Protein AF-A0A0F9HHJ1-F1 (afdb_monomer_lite)

Radius of gyration: 22.71 Å; chains: 1; bounding box: 60×45×50 Å

Secondary structure (DSSP, 8-state):
--------PPPEEE-TTT--EEETTS-GGGTS-HHHHHHHHHHHHHHHHHHHHHHHHHHHHHHTTSS-TTT----TTT--EEETTS-HHHHHHT-SSHHHHHHHHHHTTTTTEEE-

Sequence (116 aa):
MNIVRGVRKSRKRNCAQCNKQFRYGIEHKKYCSDDCYKIAHRVIVTRCMIDRRNKLRGEIIDRLGGGCCKCGVTDFRVLQIDHINGNGNIHRRKFNSSEKYYQSIINNDCLGFQLL

Foldseek 3Di:
DDDPPDDDPFDWDAQPQPRFIDGPPDDPVVTDPPVSNVVSVCVVVVVVVVVLLVVLLVVLCVLQPQAAPPPGDNPSVPKDKAFQVRCVVVLVVVDPDSNVSSVVCVVVSVPRIHID

pLDDT: mean 87.48, std 12.79, range [39.75, 98.19]

Organism: NCBI:txid412755

Structure (mmCIF, N/CA/C/O backbone):
data_AF-A0A0F9HHJ1-F1
#
_entry.id   AF-A0A0F9HHJ1-F1
#
loop_
_atom_site.group_PDB
_atom_site.id
_atom_site.type_symbol
_atom_site.label_atom_id
_atom_site.label_alt_id
_atom_site.label_comp_id
_atom_site.label_asym_id
_atom_site.label_entity_id
_atom_site.label_seq_id
_atom_site.pdbx_PDB_ins_code
_atom_site.Cartn_x
_atom_site.Cartn_y
_atom_site.Cartn_z
_atom_site.occupancy
_atom_site.B_iso_or_equiv
_atom_site.auth_seq_id
_atom_site.auth_comp_id
_atom_site.auth_asym_id
_atom_site.auth_atom_id
_atom_site.pdbx_PDB_model_num
ATOM 1 N N . MET A 1 1 ? 44.692 -30.227 -23.100 1.00 41.00 1 MET A N 1
ATOM 2 C CA . MET A 1 1 ? 43.374 -30.157 -23.770 1.00 41.00 1 MET A CA 1
ATOM 3 C C . MET A 1 1 ? 42.743 -28.810 -23.439 1.00 41.00 1 MET A C 1
ATOM 5 O O . MET A 1 1 ? 42.421 -28.576 -22.283 1.00 41.00 1 MET A O 1
ATOM 9 N N . ASN A 1 2 ? 42.655 -27.891 -24.406 1.00 39.75 2 ASN A N 1
ATOM 10 C CA . ASN A 1 2 ? 42.079 -26.558 -24.189 1.00 39.75 2 ASN A CA 1
ATOM 11 C C . ASN A 1 2 ? 40.548 -26.650 -24.154 1.00 39.75 2 ASN A C 1
ATOM 13 O O . ASN A 1 2 ? 39.917 -26.934 -25.169 1.00 39.75 2 ASN A O 1
ATOM 17 N N . ILE A 1 3 ? 39.948 -26.406 -22.986 1.00 47.69 3 ILE A N 1
ATOM 18 C CA . ILE A 1 3 ? 38.495 -26.285 -22.841 1.00 47.69 3 ILE A CA 1
ATOM 19 C C . ILE A 1 3 ? 38.092 -24.910 -23.379 1.00 47.69 3 ILE A C 1
ATOM 21 O O . ILE A 1 3 ? 38.223 -23.894 -22.696 1.00 47.69 3 ILE A O 1
ATOM 25 N N . VAL A 1 4 ? 37.600 -24.869 -24.616 1.00 52.28 4 VAL A N 1
ATOM 26 C CA . VAL A 1 4 ? 36.986 -23.667 -25.188 1.00 52.28 4 VAL A CA 1
ATOM 27 C C . VAL A 1 4 ? 35.678 -23.414 -24.430 1.00 52.28 4 VAL A C 1
ATOM 29 O O . VAL A 1 4 ? 34.686 -24.120 -24.612 1.00 52.28 4 VAL A O 1
ATOM 32 N N . ARG A 1 5 ? 35.672 -22.437 -23.516 1.00 50.75 5 ARG A N 1
ATOM 33 C CA . ARG A 1 5 ? 34.455 -22.015 -22.806 1.00 50.75 5 ARG A CA 1
ATOM 34 C C . ARG A 1 5 ? 33.491 -21.397 -23.822 1.00 50.75 5 ARG A C 1
ATOM 36 O O . ARG A 1 5 ? 33.701 -20.278 -24.280 1.00 50.75 5 ARG A O 1
ATOM 43 N N . GLY A 1 6 ? 32.440 -22.132 -24.183 1.00 52.25 6 GLY A N 1
ATOM 44 C CA . GLY A 1 6 ? 31.397 -21.658 -25.089 1.00 52.25 6 GLY A CA 1
ATOM 45 C C . GLY A 1 6 ? 30.737 -20.379 -24.568 1.00 52.25 6 GLY A C 1
ATOM 46 O O . GLY A 1 6 ? 30.202 -20.346 -23.457 1.00 52.25 6 GLY A O 1
ATOM 47 N N . VAL A 1 7 ? 30.763 -19.318 -25.375 1.00 57.62 7 VAL A N 1
ATOM 48 C CA . VAL A 1 7 ? 30.076 -18.055 -25.084 1.00 57.62 7 VAL A CA 1
ATOM 49 C C . VAL A 1 7 ? 28.573 -18.340 -25.016 1.00 57.62 7 VAL A C 1
ATOM 51 O O . VAL A 1 7 ? 27.947 -18.676 -26.022 1.00 57.62 7 VAL A O 1
ATOM 54 N N . ARG A 1 8 ? 27.973 -18.241 -23.823 1.00 58.28 8 ARG A N 1
ATOM 55 C CA . ARG A 1 8 ? 26.521 -18.401 -23.646 1.00 58.28 8 ARG A CA 1
ATOM 56 C C . ARG A 1 8 ? 25.810 -17.358 -24.517 1.00 58.28 8 ARG A C 1
ATOM 58 O O . ARG A 1 8 ? 25.921 -16.161 -24.258 1.00 58.28 8 ARG A O 1
ATOM 65 N N . LYS A 1 9 ? 25.084 -17.797 -25.554 1.00 59.78 9 LYS A N 1
ATOM 66 C CA . LYS A 1 9 ? 24.286 -16.906 -26.413 1.00 59.78 9 LYS A CA 1
ATOM 67 C C . LYS A 1 9 ? 23.314 -16.110 -25.534 1.00 59.78 9 LYS A C 1
ATOM 69 O O . LYS A 1 9 ? 22.552 -16.694 -24.764 1.00 59.78 9 LYS A O 1
ATOM 74 N N . SER A 1 10 ? 23.338 -14.780 -25.635 1.00 66.31 10 SER A N 1
ATOM 75 C CA . SER A 1 10 ? 22.427 -13.913 -24.879 1.00 66.31 10 SER A CA 1
ATOM 76 C C . SER A 1 10 ? 20.975 -14.258 -25.219 1.00 66.31 10 SER A C 1
ATOM 78 O O . SER A 1 10 ? 20.608 -14.238 -26.399 1.00 66.31 10 SER A O 1
ATOM 80 N N . ARG A 1 11 ? 20.141 -14.540 -24.210 1.00 78.62 11 ARG A N 1
ATOM 81 C CA . ARG A 1 11 ? 18.702 -14.773 -24.409 1.00 78.62 11 ARG A CA 1
ATOM 82 C C . ARG A 1 11 ? 18.077 -13.551 -25.095 1.00 78.62 11 ARG A C 1
ATOM 84 O O . ARG A 1 11 ? 18.384 -12.416 -24.731 1.00 78.62 11 ARG A O 1
ATOM 91 N N . LYS A 1 12 ? 17.229 -13.769 -26.100 1.00 81.62 12 LYS A N 1
ATOM 92 C CA . LYS A 1 12 ? 16.443 -12.702 -26.736 1.00 81.62 12 LYS A CA 1
ATOM 93 C C . LYS A 1 12 ? 15.092 -12.581 -26.023 1.00 81.62 12 LYS A C 1
ATOM 95 O O . LYS A 1 12 ? 14.553 -13.589 -25.581 1.00 81.62 12 LYS A O 1
ATOM 100 N N . ARG A 1 13 ? 14.560 -11.365 -25.908 1.00 81.94 13 ARG A N 1
ATOM 101 C CA . ARG A 1 13 ? 13.214 -11.074 -25.388 1.00 81.94 13 ARG A CA 1
ATOM 102 C C . ARG A 1 13 ? 12.496 -10.094 -26.308 1.00 81.94 13 ARG A C 1
ATOM 104 O O . ARG A 1 13 ? 13.158 -9.343 -27.021 1.00 81.94 13 ARG A O 1
ATOM 111 N N . ASN A 1 14 ? 11.171 -10.087 -26.266 1.00 85.31 14 ASN A N 1
ATOM 112 C CA . ASN A 1 14 ? 10.358 -9.146 -27.029 1.00 85.31 14 ASN A CA 1
ATOM 113 C C . ASN A 1 14 ? 9.818 -8.049 -26.114 1.00 85.31 14 ASN A C 1
ATOM 115 O O . ASN A 1 14 ? 9.592 -8.265 -24.922 1.00 85.31 14 ASN A O 1
ATOM 119 N N . CYS A 1 15 ? 9.635 -6.852 -26.661 1.00 83.06 15 CYS A N 1
ATOM 120 C CA . CYS A 1 15 ? 8.994 -5.765 -25.940 1.00 83.06 15 CYS A CA 1
ATOM 121 C C . CYS A 1 15 ? 7.501 -6.067 -25.776 1.00 83.06 15 CYS A C 1
ATOM 123 O O . CYS A 1 15 ? 6.821 -6.316 -26.763 1.00 83.06 15 CYS A O 1
ATOM 125 N N . ALA A 1 16 ? 6.970 -5.975 -24.556 1.00 80.06 16 ALA A N 1
ATOM 126 C CA . ALA A 1 16 ? 5.549 -6.220 -24.298 1.00 80.06 16 ALA A CA 1
ATOM 127 C C . ALA A 1 16 ? 4.605 -5.200 -24.969 1.00 80.06 16 ALA A C 1
ATOM 129 O O . ALA A 1 16 ? 3.416 -5.463 -25.077 1.00 80.06 16 ALA A O 1
ATOM 130 N N . GLN A 1 17 ? 5.121 -4.043 -25.398 1.00 84.94 17 GLN A N 1
ATOM 131 C CA . GLN A 1 17 ? 4.323 -2.969 -26.000 1.00 84.94 17 GLN A CA 1
ATOM 132 C C . GLN A 1 17 ? 4.369 -2.973 -27.532 1.00 84.94 17 GLN A C 1
ATOM 134 O O . GLN A 1 17 ? 3.349 -2.768 -28.173 1.00 84.94 17 GLN A O 1
ATOM 139 N N . CYS A 1 18 ? 5.539 -3.208 -28.136 1.00 86.69 18 CYS A N 1
ATOM 140 C CA . CYS A 1 18 ? 5.706 -3.144 -29.597 1.00 86.69 18 CYS A CA 1
ATOM 141 C C . CYS A 1 18 ? 6.247 -4.436 -30.229 1.00 86.69 18 CYS A C 1
ATOM 143 O O . CYS A 1 18 ? 6.579 -4.451 -31.410 1.00 86.69 18 CYS A O 1
ATOM 145 N N . ASN A 1 19 ? 6.404 -5.503 -29.440 1.00 84.44 19 ASN A N 1
ATOM 146 C CA . ASN A 1 19 ? 6.906 -6.821 -29.842 1.00 84.44 19 ASN A CA 1
ATOM 147 C C . ASN A 1 19 ? 8.300 -6.845 -30.509 1.00 84.44 19 ASN A C 1
ATOM 149 O O . ASN A 1 19 ? 8.758 -7.897 -30.952 1.00 84.44 19 ASN A O 1
ATOM 153 N N . LYS A 1 20 ? 9.029 -5.719 -30.538 1.00 86.31 20 LYS A N 1
ATOM 154 C CA . LYS A 1 20 ? 10.405 -5.663 -31.052 1.00 86.31 20 LYS A CA 1
ATOM 155 C C . LYS A 1 20 ? 11.322 -6.571 -30.236 1.00 86.31 20 LYS A C 1
ATOM 157 O O . LYS A 1 20 ? 11.294 -6.544 -29.004 1.00 86.31 20 LYS A O 1
ATOM 162 N N . GLN A 1 21 ? 12.144 -7.358 -30.926 1.00 86.38 21 GLN A N 1
ATOM 163 C CA . GLN A 1 21 ? 13.073 -8.305 -30.316 1.00 86.38 21 GLN A CA 1
ATOM 164 C C . GLN A 1 21 ? 14.387 -7.617 -29.919 1.00 86.38 21 GLN A C 1
ATOM 166 O O . GLN A 1 21 ? 14.983 -6.889 -30.709 1.00 86.38 21 GLN A O 1
ATOM 171 N N . PHE A 1 22 ? 14.877 -7.885 -28.710 1.00 83.88 22 PHE A N 1
ATOM 172 C CA . PHE A 1 22 ? 16.125 -7.328 -28.191 1.00 83.88 22 PHE A CA 1
ATOM 173 C C . PHE A 1 22 ? 16.878 -8.320 -27.297 1.00 83.88 22 PHE A C 1
ATOM 175 O O . PHE A 1 22 ? 16.315 -9.292 -26.787 1.00 83.88 22 PHE A O 1
ATOM 182 N N . ARG A 1 23 ? 18.189 -8.111 -27.131 1.00 81.38 23 ARG A N 1
ATOM 183 C CA . ARG A 1 23 ? 19.032 -8.983 -26.294 1.00 81.38 23 ARG A CA 1
ATOM 184 C C . ARG A 1 23 ? 18.819 -8.667 -24.808 1.00 81.38 23 ARG A C 1
ATOM 186 O O . ARG A 1 23 ? 18.681 -7.506 -24.421 1.00 81.38 23 ARG A O 1
ATOM 193 N N . TYR A 1 24 ? 18.795 -9.705 -23.974 1.00 67.62 24 TYR A N 1
ATOM 194 C CA . TYR A 1 24 ? 18.736 -9.582 -22.517 1.00 67.62 24 TYR A CA 1
ATOM 195 C C . TYR A 1 24 ? 19.919 -8.755 -21.987 1.00 67.62 24 TYR A C 1
ATOM 197 O O . TYR A 1 24 ? 21.034 -8.891 -22.483 1.00 67.62 24 TYR A O 1
ATOM 205 N N . GLY A 1 25 ? 19.670 -7.896 -20.994 1.00 70.12 25 GLY A N 1
ATOM 206 C CA . GLY A 1 25 ? 20.676 -6.993 -20.420 1.00 70.12 25 GLY A CA 1
ATOM 207 C C . GLY A 1 25 ? 20.891 -5.683 -21.184 1.00 70.12 25 GLY A C 1
ATOM 208 O O . GLY A 1 25 ? 21.525 -4.784 -20.647 1.00 70.12 25 GLY A O 1
ATOM 209 N N . ILE A 1 26 ? 20.332 -5.527 -22.392 1.00 73.50 26 ILE A N 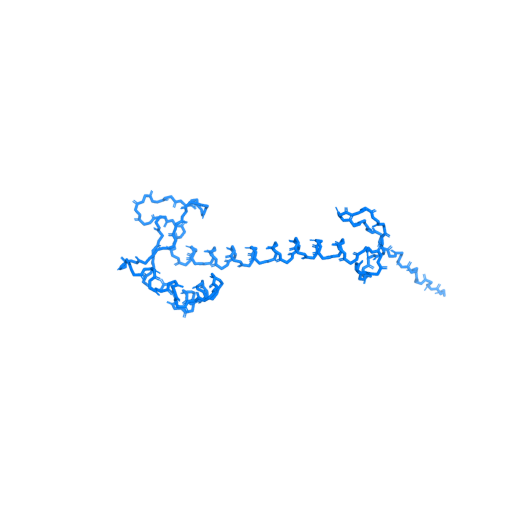1
ATOM 210 C CA . ILE A 1 26 ? 20.371 -4.238 -23.091 1.00 73.50 26 ILE A CA 1
ATOM 211 C C . ILE A 1 26 ? 19.160 -3.381 -22.703 1.00 73.50 26 ILE A C 1
ATOM 213 O O . ILE A 1 26 ? 18.032 -3.877 -22.573 1.00 73.50 26 ILE A O 1
ATOM 217 N N . GLU A 1 27 ? 19.419 -2.086 -22.511 1.00 75.56 27 GLU A N 1
ATOM 218 C CA . GLU A 1 27 ? 18.424 -1.067 -22.194 1.00 75.56 27 GLU A CA 1
ATOM 219 C C . GLU A 1 27 ? 17.326 -1.004 -23.257 1.00 75.56 27 GLU A C 1
ATOM 221 O O . GLU A 1 27 ? 17.580 -0.885 -24.456 1.00 75.56 27 GLU A O 1
ATOM 226 N N . HIS A 1 28 ? 16.080 -1.039 -22.792 1.00 77.19 28 HIS A N 1
ATOM 227 C CA . HIS A 1 28 ? 14.889 -1.022 -23.637 1.00 77.19 28 HIS A CA 1
ATOM 228 C C . HIS A 1 28 ? 14.831 0.237 -24.533 1.00 77.19 28 HIS A C 1
ATOM 230 O O . HIS A 1 28 ? 14.449 0.139 -25.700 1.00 77.19 28 HIS A O 1
ATOM 236 N N . LYS A 1 29 ? 15.316 1.387 -24.035 1.00 80.56 29 LYS A N 1
ATOM 237 C CA . LYS A 1 29 ? 15.397 2.657 -24.778 1.00 80.56 29 LYS A CA 1
ATOM 238 C C . LYS A 1 29 ? 16.205 2.559 -26.086 1.00 80.56 29 LYS A C 1
ATOM 240 O O . LYS A 1 29 ? 15.953 3.321 -27.006 1.00 80.56 29 LYS A O 1
ATOM 245 N N . LYS A 1 30 ? 17.138 1.603 -26.212 1.00 82.38 30 LYS A N 1
ATOM 246 C CA . LYS A 1 30 ? 17.972 1.448 -27.422 1.00 82.38 30 LYS A CA 1
ATOM 247 C C . LYS A 1 30 ? 17.250 0.811 -28.615 1.00 82.38 30 LYS A C 1
ATOM 249 O O . LYS A 1 30 ? 17.714 0.963 -29.737 1.00 82.38 30 LYS A O 1
ATOM 254 N N . TYR A 1 31 ? 16.157 0.076 -28.394 1.00 83.69 31 TYR A N 1
ATOM 255 C CA . TYR A 1 31 ? 15.488 -0.706 -29.452 1.00 83.69 31 TYR A CA 1
ATOM 256 C C . TYR A 1 31 ? 14.024 -0.338 -29.675 1.00 83.69 31 TYR A C 1
ATOM 258 O O . TYR A 1 31 ? 13.428 -0.722 -30.683 1.00 83.69 31 TYR A O 1
ATOM 266 N N . CYS A 1 32 ? 13.422 0.371 -28.729 1.00 84.69 32 CYS A N 1
ATOM 267 C CA . CYS A 1 32 ? 12.036 0.801 -28.805 1.00 84.69 32 CYS A CA 1
ATOM 268 C C . CYS A 1 32 ? 11.965 2.322 -28.892 1.00 84.69 32 CYS A C 1
ATOM 270 O O . CYS A 1 32 ? 12.917 3.004 -28.529 1.00 84.69 32 CYS A O 1
ATOM 272 N N . SER A 1 33 ? 10.841 2.845 -29.391 1.00 86.38 33 SER A N 1
ATOM 273 C CA . SER A 1 33 ? 10.613 4.289 -29.359 1.00 86.38 33 SER A CA 1
ATOM 274 C C . SER A 1 33 ? 10.603 4.787 -27.915 1.00 86.38 33 SER A C 1
ATOM 276 O O . SER A 1 33 ? 10.275 4.033 -26.990 1.00 86.38 33 SER A O 1
ATOM 278 N N . ASP A 1 34 ? 10.915 6.066 -27.726 1.00 86.44 34 ASP A N 1
ATOM 279 C CA . ASP A 1 34 ? 10.847 6.697 -26.409 1.00 86.44 34 ASP A CA 1
ATOM 280 C C . ASP A 1 34 ? 9.459 6.531 -25.776 1.00 86.44 34 ASP A C 1
ATOM 282 O O . ASP A 1 34 ? 9.358 6.261 -24.582 1.00 86.44 34 ASP A O 1
ATOM 286 N N . ASP A 1 35 ? 8.389 6.596 -26.568 1.00 85.44 35 ASP A N 1
ATOM 287 C CA . ASP A 1 35 ? 7.023 6.403 -26.072 1.00 85.44 35 ASP A CA 1
ATOM 288 C C . ASP A 1 35 ? 6.766 4.965 -25.622 1.00 85.44 35 ASP A C 1
ATOM 290 O O . ASP A 1 35 ? 6.222 4.734 -24.542 1.00 85.44 35 ASP A O 1
ATOM 294 N N . CYS A 1 36 ? 7.248 3.981 -26.382 1.00 86.06 36 CYS A N 1
ATOM 295 C CA . CYS A 1 36 ? 7.175 2.576 -26.000 1.00 86.06 36 CYS A CA 1
ATOM 296 C C . CYS A 1 36 ? 7.947 2.301 -24.696 1.00 86.06 36 CYS A C 1
ATOM 298 O O . CYS A 1 36 ? 7.456 1.586 -23.817 1.00 86.06 36 CYS A O 1
ATOM 300 N N . TYR A 1 37 ? 9.138 2.892 -24.541 1.00 85.12 37 TYR A N 1
ATOM 301 C CA . TYR A 1 37 ? 9.908 2.824 -23.300 1.00 85.12 37 TYR A CA 1
ATOM 302 C C . TYR A 1 37 ? 9.142 3.454 -22.133 1.00 85.12 37 TYR A C 1
ATOM 304 O O . TYR A 1 37 ? 8.994 2.809 -21.096 1.00 85.12 37 TYR A O 1
ATOM 312 N N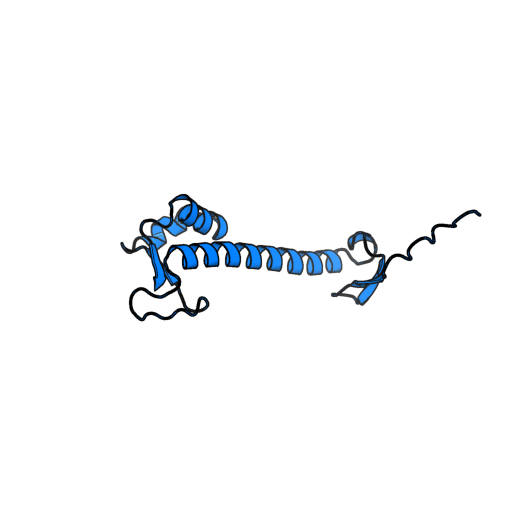 . LYS A 1 38 ? 8.609 4.672 -22.301 1.00 86.00 38 LYS A N 1
ATOM 313 C CA . LYS A 1 38 ? 7.845 5.386 -21.265 1.00 86.00 38 LYS A CA 1
ATOM 314 C C . LYS A 1 38 ? 6.618 4.595 -20.814 1.00 86.00 38 LYS A C 1
ATOM 316 O O . LYS A 1 38 ? 6.397 4.476 -19.612 1.00 86.00 38 LYS A O 1
ATOM 321 N N . ILE A 1 39 ? 5.851 4.021 -21.744 1.00 84.88 39 ILE A N 1
ATOM 322 C CA . ILE A 1 39 ? 4.668 3.203 -21.431 1.00 84.88 39 ILE A CA 1
ATOM 323 C C . ILE A 1 39 ? 5.077 1.962 -20.636 1.00 84.88 39 ILE A C 1
ATOM 325 O O . ILE A 1 39 ? 4.559 1.726 -19.544 1.00 84.88 39 ILE A O 1
ATOM 329 N N . ALA A 1 40 ? 6.041 1.188 -21.143 1.00 79.38 40 ALA A N 1
ATOM 330 C CA . ALA A 1 40 ? 6.501 -0.021 -20.467 1.00 79.38 40 ALA A CA 1
ATOM 331 C C . ALA A 1 40 ? 7.083 0.287 -19.079 1.00 79.38 40 ALA A C 1
ATOM 333 O O . ALA A 1 40 ? 6.787 -0.408 -18.108 1.00 79.38 40 ALA A O 1
ATOM 334 N N . HIS A 1 41 ? 7.876 1.353 -18.975 1.00 82.69 41 HIS A N 1
ATOM 335 C CA . HIS A 1 41 ? 8.461 1.796 -17.718 1.00 82.69 41 HIS A CA 1
ATOM 336 C C . HIS A 1 41 ? 7.387 2.261 -16.730 1.00 82.69 41 HIS A C 1
ATOM 338 O O . HIS A 1 41 ? 7.444 1.892 -15.561 1.00 82.69 41 HIS A O 1
ATOM 344 N N . ARG A 1 42 ? 6.363 2.995 -17.187 1.00 84.56 42 ARG A N 1
ATOM 345 C CA . ARG A 1 42 ? 5.222 3.395 -16.352 1.00 84.56 42 ARG A CA 1
ATOM 346 C C . ARG A 1 42 ? 4.513 2.177 -15.766 1.00 84.56 42 ARG A C 1
ATOM 348 O O . ARG A 1 42 ? 4.308 2.149 -14.561 1.00 84.56 42 ARG A O 1
ATOM 355 N N . VAL A 1 43 ? 4.201 1.164 -16.578 1.00 85.25 43 VAL A N 1
ATOM 356 C CA . VAL A 1 43 ? 3.556 -0.076 -16.102 1.00 85.25 43 VAL A CA 1
ATOM 357 C C . VAL A 1 43 ? 4.399 -0.757 -15.019 1.00 85.25 43 VAL A C 1
ATOM 359 O O . VAL A 1 43 ? 3.871 -1.110 -13.966 1.00 85.25 43 VAL A O 1
ATOM 362 N N . ILE A 1 44 ? 5.712 -0.888 -15.243 1.00 84.44 44 ILE A N 1
ATOM 363 C CA . ILE A 1 44 ? 6.640 -1.501 -14.280 1.00 84.44 44 ILE A CA 1
ATOM 364 C C . ILE A 1 44 ? 6.687 -0.694 -12.979 1.00 84.44 44 ILE A C 1
ATOM 366 O O . ILE A 1 44 ? 6.496 -1.254 -11.904 1.00 84.44 44 ILE A O 1
ATOM 370 N N . VAL A 1 45 ? 6.901 0.621 -13.061 1.00 84.50 45 VAL A N 1
ATOM 371 C CA . VAL A 1 45 ? 6.993 1.493 -11.882 1.00 84.50 45 VAL A CA 1
ATOM 372 C C . VAL A 1 45 ? 5.683 1.493 -11.101 1.00 84.50 45 VAL A C 1
ATOM 374 O O . VAL A 1 45 ? 5.703 1.317 -9.884 1.00 84.50 45 VAL A O 1
ATOM 377 N N . THR A 1 46 ? 4.541 1.628 -11.780 1.00 87.50 46 THR A N 1
ATOM 378 C CA . THR A 1 46 ? 3.222 1.560 -11.142 1.00 87.50 46 THR A CA 1
ATOM 379 C C . THR A 1 46 ? 3.035 0.228 -10.423 1.00 87.50 46 THR A C 1
ATOM 381 O O . THR A 1 46 ? 2.609 0.223 -9.269 1.00 87.50 46 THR A O 1
ATOM 384 N N . ARG A 1 47 ? 3.412 -0.893 -11.051 1.00 89.62 47 ARG A N 1
ATOM 385 C CA . ARG A 1 47 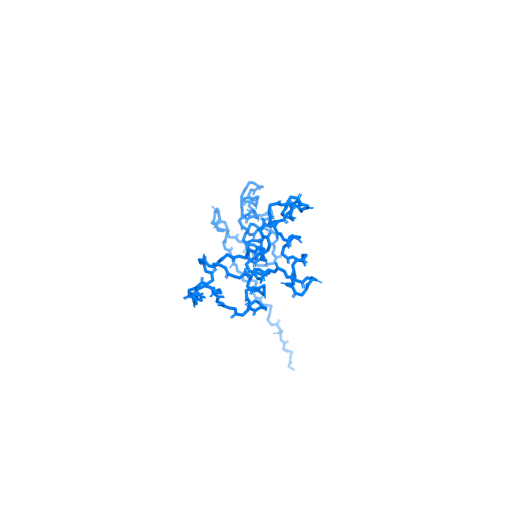? 3.338 -2.210 -10.416 1.00 89.62 47 ARG A CA 1
ATOM 386 C C . ARG A 1 47 ? 4.226 -2.296 -9.173 1.00 89.62 47 ARG A C 1
ATOM 388 O O . ARG A 1 47 ? 3.729 -2.669 -8.116 1.00 89.62 47 ARG A O 1
ATOM 395 N N . CYS A 1 48 ? 5.486 -1.873 -9.269 1.00 89.25 48 CYS A N 1
ATOM 396 C CA . CYS A 1 48 ? 6.417 -1.840 -8.138 1.00 89.25 48 CYS A CA 1
ATOM 397 C C . CYS A 1 48 ? 5.884 -0.997 -6.967 1.00 89.25 48 CYS A C 1
ATOM 399 O O . CYS A 1 48 ? 6.012 -1.392 -5.809 1.00 89.25 48 CYS A O 1
ATOM 401 N N . MET A 1 49 ? 5.258 0.149 -7.255 1.00 88.62 49 MET A N 1
ATOM 402 C CA . MET A 1 49 ? 4.643 1.010 -6.238 1.00 88.62 49 MET A CA 1
ATOM 403 C C . MET A 1 49 ? 3.430 0.349 -5.568 1.00 88.62 49 MET A C 1
ATOM 405 O O . MET A 1 49 ? 3.275 0.450 -4.350 1.00 88.62 49 MET A O 1
ATOM 409 N N . ILE A 1 50 ? 2.579 -0.334 -6.343 1.00 91.00 50 ILE A N 1
ATOM 410 C CA . ILE A 1 50 ? 1.433 -1.093 -5.818 1.00 91.00 50 ILE A CA 1
ATOM 411 C C . ILE A 1 50 ? 1.921 -2.236 -4.924 1.00 91.00 50 ILE A C 1
ATOM 413 O O . ILE A 1 50 ? 1.462 -2.357 -3.791 1.00 91.00 50 ILE A O 1
ATOM 417 N N . ASP A 1 51 ? 2.886 -3.029 -5.394 1.00 93.31 51 ASP A N 1
ATOM 418 C CA . ASP A 1 51 ? 3.421 -4.168 -4.643 1.00 93.31 51 ASP A CA 1
ATOM 419 C C . ASP A 1 51 ? 4.071 -3.713 -3.327 1.00 93.31 51 ASP A C 1
ATOM 421 O O . ASP A 1 51 ? 3.836 -4.315 -2.281 1.00 93.31 51 ASP A O 1
ATOM 425 N N . ARG A 1 52 ? 4.825 -2.605 -3.340 1.00 93.44 52 ARG A N 1
ATOM 426 C CA . ARG A 1 52 ? 5.406 -2.013 -2.121 1.00 93.44 52 ARG A CA 1
ATOM 427 C C . ARG A 1 52 ? 4.331 -1.601 -1.117 1.00 93.44 52 ARG A C 1
ATOM 429 O O . ARG A 1 52 ? 4.451 -1.905 0.066 1.00 93.44 52 ARG A O 1
ATOM 436 N N . ARG A 1 53 ? 3.266 -0.942 -1.580 1.00 93.38 53 ARG A N 1
ATOM 437 C CA . ARG A 1 53 ? 2.144 -0.532 -0.725 1.00 93.38 53 ARG A CA 1
ATOM 438 C C . ARG A 1 53 ? 1.421 -1.734 -0.122 1.00 93.38 53 ARG A C 1
ATOM 440 O O . ARG A 1 53 ? 1.105 -1.710 1.062 1.00 93.38 53 ARG A O 1
A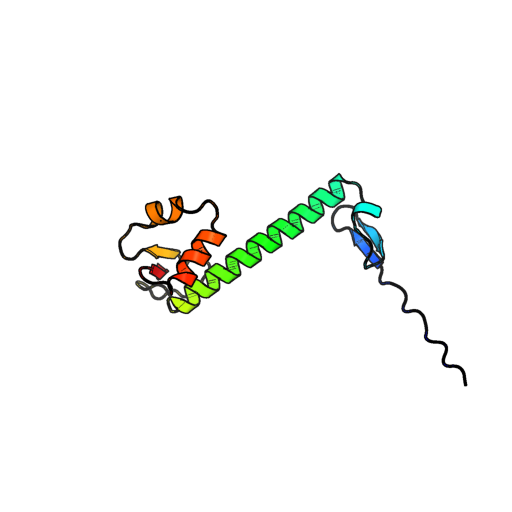TOM 447 N N . ASN A 1 54 ? 1.181 -2.770 -0.923 1.00 94.88 54 ASN A N 1
ATOM 448 C CA . ASN A 1 54 ? 0.518 -3.988 -0.470 1.00 94.88 54 ASN A CA 1
ATOM 449 C C . ASN A 1 54 ? 1.343 -4.723 0.589 1.00 94.88 54 ASN A C 1
ATOM 451 O O . ASN A 1 54 ? 0.765 -5.211 1.552 1.00 94.88 54 ASN A O 1
ATOM 455 N N . LYS A 1 55 ? 2.676 -4.741 0.458 1.00 96.69 55 LYS A N 1
ATOM 456 C CA . LYS A 1 55 ? 3.569 -5.311 1.478 1.00 96.69 55 LYS A CA 1
ATOM 457 C C . LYS A 1 55 ? 3.450 -4.591 2.819 1.00 96.69 55 LYS A C 1
ATOM 459 O O . LYS A 1 55 ? 3.196 -5.239 3.823 1.00 96.69 55 LYS A O 1
ATOM 464 N N . LEU A 1 56 ? 3.558 -3.260 2.818 1.00 97.44 56 LEU A N 1
ATOM 465 C CA . LEU A 1 56 ? 3.424 -2.461 4.045 1.00 97.44 56 LEU A CA 1
ATOM 466 C C . LEU A 1 56 ? 2.042 -2.633 4.684 1.00 97.44 56 LEU A C 1
ATOM 468 O O . LEU A 1 56 ? 1.916 -2.757 5.895 1.00 97.44 56 LEU A O 1
ATOM 472 N N . ARG A 1 57 ? 0.991 -2.656 3.860 1.00 97.31 57 ARG A N 1
ATOM 473 C CA . ARG A 1 57 ? -0.373 -2.887 4.332 1.00 97.31 57 ARG A CA 1
ATOM 474 C C . ARG A 1 57 ? -0.535 -4.273 4.960 1.00 97.31 57 ARG A C 1
ATOM 476 O O . ARG A 1 57 ? -1.174 -4.367 5.999 1.00 97.31 57 ARG A O 1
ATOM 483 N N . GLY A 1 58 ? 0.012 -5.313 4.331 1.00 97.31 58 GLY A N 1
ATOM 484 C CA . GLY A 1 58 ? -0.002 -6.677 4.861 1.00 97.31 58 GLY A CA 1
ATOM 485 C C . GLY A 1 58 ? 0.695 -6.757 6.214 1.00 97.31 58 GLY A C 1
ATOM 486 O O . GLY A 1 58 ? 0.104 -7.237 7.167 1.00 97.31 58 GLY A O 1
ATOM 487 N N . GLU A 1 59 ? 1.877 -6.152 6.332 1.00 97.88 59 GLU A N 1
ATOM 488 C CA . GLU A 1 59 ? 2.614 -6.098 7.597 1.00 97.88 59 GLU A CA 1
ATOM 489 C C . GLU A 1 59 ? 1.803 -5.447 8.731 1.00 97.88 59 GLU A C 1
ATOM 491 O O . GLU A 1 59 ? 1.801 -5.942 9.855 1.00 97.88 59 GLU A O 1
ATOM 496 N N . ILE A 1 60 ? 1.076 -4.361 8.447 1.00 98.19 60 ILE A N 1
ATOM 497 C CA . ILE A 1 60 ? 0.192 -3.734 9.441 1.00 98.19 60 ILE A CA 1
ATOM 498 C C . ILE A 1 60 ? -0.954 -4.675 9.826 1.00 98.19 60 ILE A C 1
ATOM 500 O O . ILE A 1 60 ? -1.272 -4.789 11.005 1.00 98.19 60 ILE A O 1
ATOM 504 N N . ILE A 1 61 ? -1.579 -5.342 8.850 1.00 98.06 61 ILE A N 1
ATOM 505 C CA . ILE A 1 61 ? -2.666 -6.300 9.105 1.00 98.06 61 ILE A CA 1
ATOM 506 C C . ILE A 1 61 ? -2.173 -7.437 10.006 1.00 98.06 61 ILE A C 1
ATOM 508 O O . ILE A 1 61 ? -2.839 -7.753 10.990 1.00 98.06 61 ILE A O 1
ATOM 512 N N . ASP A 1 62 ? -0.997 -7.990 9.718 1.00 97.12 62 ASP A N 1
ATOM 513 C CA . ASP A 1 62 ? -0.395 -9.067 10.504 1.00 97.12 62 ASP A CA 1
ATOM 514 C C . ASP A 1 62 ? -0.125 -8.612 11.947 1.00 97.12 62 ASP A C 1
ATOM 516 O O . ASP A 1 62 ? -0.496 -9.300 12.898 1.00 97.12 62 ASP A O 1
ATOM 520 N N . ARG A 1 63 ? 0.439 -7.409 12.130 1.00 97.50 63 ARG A N 1
ATOM 521 C CA . ARG A 1 63 ? 0.695 -6.820 13.459 1.00 97.50 63 ARG A CA 1
ATOM 522 C C . ARG A 1 63 ? -0.584 -6.509 14.242 1.00 97.50 63 ARG A C 1
ATOM 524 O O . ARG A 1 63 ? -0.565 -6.551 15.467 1.00 97.50 63 ARG A O 1
ATOM 531 N N . LEU A 1 64 ? -1.683 -6.207 13.553 1.00 97.31 64 LEU A N 1
ATOM 532 C CA . LEU A 1 64 ? -2.993 -5.946 14.158 1.00 97.31 64 LEU A CA 1
ATOM 533 C C . LEU A 1 64 ? -3.837 -7.218 14.366 1.00 97.31 64 LEU A C 1
ATOM 535 O O . LEU A 1 64 ? -4.994 -7.116 14.769 1.00 97.31 64 LEU A O 1
ATOM 539 N N . GLY A 1 65 ? -3.280 -8.408 14.113 1.00 96.00 65 GLY A N 1
ATOM 540 C CA . GLY A 1 65 ? -3.917 -9.693 14.419 1.00 96.00 65 GLY A CA 1
ATOM 541 C C . GLY A 1 65 ? -4.641 -10.370 13.251 1.00 96.00 65 GLY A C 1
ATOM 542 O O . GLY A 1 65 ? -5.269 -11.405 13.452 1.00 96.00 65 GLY A O 1
ATOM 543 N N . GLY A 1 66 ? -4.558 -9.829 12.033 1.00 97.06 66 GLY A N 1
ATOM 544 C CA . GLY A 1 66 ? -4.988 -10.526 10.813 1.00 97.06 66 GLY A CA 1
ATOM 545 C C . GLY A 1 66 ? -6.501 -10.643 10.584 1.00 97.06 66 GLY A C 1
ATOM 546 O O . GLY A 1 66 ? -6.915 -11.279 9.614 1.00 97.06 66 GLY A O 1
ATOM 547 N N . GLY A 1 67 ? -7.339 -10.031 11.424 1.00 97.44 67 GLY A N 1
ATOM 548 C CA . GLY A 1 67 ? -8.794 -10.105 11.294 1.00 97.44 67 GLY A CA 1
ATOM 549 C C . GLY A 1 67 ? -9.525 -8.895 11.867 1.00 97.44 67 GLY A C 1
ATOM 550 O O . GLY A 1 67 ? -8.998 -8.174 12.710 1.00 97.44 67 GLY A O 1
ATOM 551 N N . CYS A 1 68 ? -10.749 -8.667 11.391 1.00 97.88 68 CYS A N 1
ATOM 552 C CA . CYS A 1 68 ? -11.606 -7.583 11.862 1.00 97.88 68 CYS A CA 1
ATOM 553 C C . CYS A 1 68 ? -11.941 -7.765 13.349 1.00 97.88 68 CYS A C 1
ATOM 555 O O . CYS A 1 68 ? -12.412 -8.829 13.755 1.00 97.88 68 CYS A O 1
ATOM 557 N N . CYS A 1 69 ? -11.791 -6.705 14.146 1.00 96.62 69 CYS A N 1
ATOM 558 C CA . CYS A 1 69 ? -12.059 -6.741 15.585 1.00 96.62 69 CYS A CA 1
ATOM 559 C C . CYS A 1 69 ? -13.550 -6.898 15.936 1.00 96.62 69 CYS A C 1
ATOM 561 O O . CYS A 1 69 ? -13.874 -7.205 17.080 1.00 96.62 69 CYS A O 1
ATOM 563 N N . LYS A 1 70 ? -14.461 -6.690 14.974 1.00 96.06 70 LYS A N 1
ATOM 564 C CA . LYS A 1 70 ? -15.918 -6.780 15.177 1.00 96.06 70 LYS A CA 1
ATOM 565 C C . LYS A 1 70 ? -16.514 -8.091 14.683 1.00 96.06 70 LYS A C 1
ATOM 567 O O . LYS A 1 70 ? -17.283 -8.718 15.400 1.00 96.06 70 LYS A O 1
ATOM 572 N N . CYS A 1 71 ? -16.210 -8.473 13.443 1.00 96.94 71 CYS A N 1
ATOM 573 C CA . CYS A 1 71 ? -16.844 -9.617 12.781 1.00 96.94 71 CYS A CA 1
ATOM 574 C C . CYS A 1 71 ? -15.891 -10.789 12.513 1.00 96.94 71 CYS A C 1
ATOM 576 O O . CYS A 1 71 ? -16.342 -11.826 12.038 1.00 96.94 71 CYS A O 1
ATOM 578 N N . GLY A 1 72 ? -14.589 -10.640 12.779 1.00 96.62 72 GLY A N 1
ATOM 579 C CA . GLY A 1 72 ? -13.604 -11.709 12.600 1.00 96.62 72 GLY A CA 1
ATOM 580 C C . GLY A 1 72 ? -13.247 -12.042 11.148 1.00 96.62 72 GLY A C 1
ATOM 581 O O . GLY A 1 72 ? -12.513 -12.998 10.919 1.00 96.62 72 GLY A O 1
ATOM 582 N N . VAL A 1 73 ? -13.728 -11.281 10.155 1.00 97.88 73 VAL A N 1
ATOM 583 C CA . VAL A 1 73 ? -13.324 -11.463 8.749 1.00 97.88 73 VAL A CA 1
ATOM 584 C C . VAL A 1 73 ? -11.807 -11.330 8.622 1.00 97.88 73 VAL A C 1
ATOM 586 O O . VAL A 1 73 ? -11.232 -10.371 9.124 1.00 97.88 73 VAL A O 1
ATOM 589 N N . THR A 1 74 ? -11.174 -12.269 7.920 1.00 97.50 74 THR A N 1
ATOM 590 C CA . THR A 1 74 ? -9.715 -12.319 7.703 1.00 97.50 74 THR A CA 1
ATOM 591 C C . THR A 1 74 ? -9.308 -12.012 6.259 1.00 97.50 74 THR A C 1
ATOM 593 O O . THR A 1 74 ? -8.124 -11.996 5.924 1.00 97.50 74 THR A O 1
ATOM 596 N N . ASP A 1 75 ? -10.272 -11.746 5.371 1.00 96.31 75 ASP A N 1
ATOM 597 C CA . ASP A 1 75 ? -9.978 -11.401 3.981 1.00 96.31 75 ASP A CA 1
ATOM 598 C C . ASP A 1 75 ? -9.348 -10.000 3.894 1.00 96.31 75 ASP A C 1
ATOM 600 O O . ASP A 1 75 ? -10.017 -8.966 3.957 1.00 96.31 75 ASP A O 1
ATOM 604 N N . PHE A 1 76 ? -8.028 -9.966 3.698 1.00 94.06 76 PHE A N 1
ATOM 605 C CA . PHE A 1 76 ? -7.223 -8.743 3.617 1.00 94.06 76 PHE A CA 1
ATOM 606 C C . PHE A 1 76 ? -7.706 -7.728 2.564 1.00 94.06 76 PHE A C 1
ATOM 608 O O . PHE A 1 76 ? -7.374 -6.535 2.646 1.00 94.06 76 PHE A O 1
ATOM 615 N N . ARG A 1 77 ? -8.464 -8.188 1.556 1.00 92.81 77 ARG A N 1
ATOM 616 C CA . ARG A 1 77 ? -9.012 -7.342 0.487 1.00 92.81 77 ARG A CA 1
ATOM 617 C C . ARG A 1 77 ? -10.131 -6.441 0.994 1.00 92.81 77 ARG A C 1
ATOM 619 O O . ARG A 1 77 ? -10.301 -5.357 0.444 1.00 92.81 77 ARG A O 1
ATOM 626 N N . VAL A 1 78 ? -10.862 -6.875 2.021 1.00 95.81 78 VAL A N 1
ATOM 627 C CA . VAL A 1 78 ? -11.990 -6.126 2.595 1.00 95.81 78 VAL A CA 1
ATOM 628 C C . VAL A 1 78 ? -11.653 -5.456 3.926 1.00 95.81 78 VAL A C 1
ATOM 630 O O . VAL A 1 78 ? -12.308 -4.479 4.270 1.00 95.81 78 VAL A O 1
ATOM 633 N N . LEU A 1 79 ? -10.607 -5.914 4.625 1.00 97.06 79 LEU A N 1
ATOM 634 C CA . LEU A 1 79 ? -10.154 -5.313 5.883 1.00 97.06 79 LEU A CA 1
ATOM 635 C C . LEU A 1 79 ? -9.804 -3.829 5.734 1.00 97.06 79 LEU A C 1
ATOM 637 O O . LEU A 1 79 ? -9.182 -3.412 4.758 1.00 97.06 79 LEU A O 1
ATOM 641 N N . GLN A 1 80 ? -10.115 -3.011 6.729 1.00 95.69 80 GLN A N 1
ATOM 642 C CA . GLN A 1 80 ? -9.738 -1.602 6.780 1.00 95.69 80 GLN A CA 1
ATOM 643 C C . GLN A 1 80 ? -8.857 -1.329 7.996 1.00 95.69 80 GLN A C 1
ATOM 645 O O . GLN A 1 80 ? -9.170 -1.741 9.102 1.00 95.69 80 GLN A O 1
ATOM 650 N N . ILE A 1 81 ? -7.748 -0.613 7.792 1.00 96.50 81 ILE A N 1
ATOM 651 C CA . ILE A 1 81 ?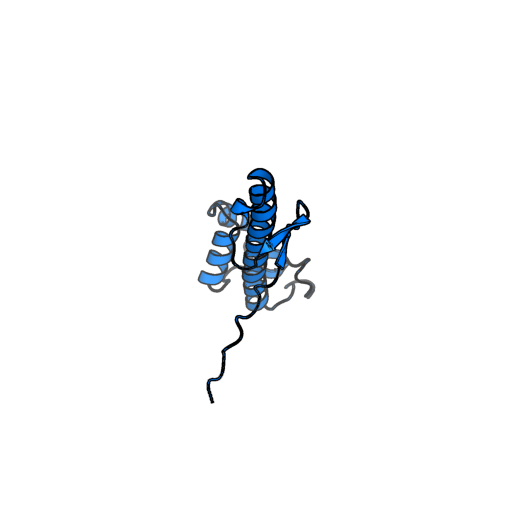 -6.911 -0.122 8.894 1.00 96.50 81 ILE A CA 1
ATOM 652 C C . ILE A 1 81 ? -7.521 1.199 9.349 1.00 96.50 81 ILE A C 1
ATOM 654 O O . ILE A 1 81 ? -7.459 2.190 8.611 1.00 96.50 81 ILE A O 1
ATOM 658 N N . ASP A 1 82 ? -8.102 1.206 10.541 1.00 96.00 82 ASP A N 1
ATOM 659 C CA . ASP A 1 82 ? -8.779 2.368 11.099 1.00 96.00 82 ASP A CA 1
ATOM 660 C C . ASP A 1 82 ? -8.210 2.771 12.457 1.00 96.00 82 ASP A C 1
ATOM 662 O O . ASP A 1 82 ? -7.564 1.990 13.153 1.00 96.00 82 ASP A O 1
ATOM 666 N N . HIS A 1 83 ? -8.429 4.024 12.831 1.00 95.94 83 HIS A N 1
ATOM 667 C CA . HIS A 1 83 ? -8.025 4.540 14.131 1.00 95.94 83 HIS A CA 1
ATOM 668 C C . HIS A 1 83 ? -9.066 4.182 15.182 1.00 95.94 83 HIS A C 1
ATOM 670 O O . HIS A 1 83 ? -10.240 4.500 15.015 1.00 95.94 83 HIS A O 1
ATOM 676 N N . ILE A 1 84 ? -8.627 3.644 16.319 1.00 95.44 84 ILE A N 1
ATOM 677 C CA . ILE A 1 84 ? -9.523 3.288 17.434 1.00 95.44 84 ILE A CA 1
ATOM 678 C C . ILE A 1 84 ? -10.352 4.502 17.896 1.00 95.44 84 ILE A C 1
ATOM 680 O O . ILE A 1 84 ? -11.548 4.384 18.139 1.00 95.44 84 ILE A O 1
ATOM 684 N N . ASN A 1 85 ? -9.738 5.691 17.929 1.00 93.56 85 ASN A N 1
ATOM 685 C CA . ASN A 1 85 ? -10.360 6.933 18.408 1.00 93.56 85 ASN A CA 1
ATOM 686 C C . ASN A 1 85 ? -10.978 7.805 17.291 1.00 93.56 85 ASN A C 1
ATOM 688 O O . ASN A 1 85 ? -11.185 8.998 17.497 1.00 93.56 85 ASN A O 1
ATOM 692 N N . GLY A 1 86 ? -11.184 7.280 16.075 1.00 86.31 86 GLY A N 1
ATOM 693 C CA . GLY A 1 86 ? -11.882 8.004 14.996 1.00 86.31 86 GLY A CA 1
ATOM 694 C C . GLY A 1 86 ? -11.133 9.186 14.347 1.00 86.31 86 GLY A C 1
ATOM 695 O O . GLY A 1 86 ? -11.682 9.881 13.496 1.00 86.31 86 GLY A O 1
ATOM 696 N N . ASN A 1 87 ? -9.854 9.412 14.669 1.00 90.56 87 ASN A N 1
ATOM 697 C CA . ASN A 1 87 ? -9.067 10.563 14.182 1.00 90.56 87 ASN A CA 1
ATOM 698 C C . ASN A 1 87 ? -8.281 10.306 12.882 1.00 90.56 87 ASN A C 1
ATOM 700 O O . ASN A 1 87 ? -7.279 10.974 12.588 1.00 90.56 87 ASN A O 1
ATOM 704 N N . GLY A 1 88 ? -8.721 9.343 12.070 1.00 87.81 88 GLY A N 1
ATOM 705 C CA . GLY A 1 88 ? -7.923 8.875 10.939 1.00 87.81 88 GLY A CA 1
ATOM 706 C C . GLY A 1 88 ? -7.721 9.885 9.825 1.00 87.81 88 GLY A C 1
ATOM 707 O O . GLY A 1 88 ? -6.646 9.936 9.228 1.00 87.81 88 GLY A O 1
ATOM 708 N N . ASN A 1 89 ? -8.692 10.764 9.597 1.00 90.56 89 ASN A N 1
ATOM 709 C CA . ASN A 1 89 ? -8.573 11.808 8.581 1.00 90.56 89 ASN A CA 1
ATOM 710 C C . ASN A 1 89 ? -7.486 12.835 8.928 1.00 90.56 89 ASN A C 1
ATOM 712 O O . ASN A 1 89 ? -6.743 13.253 8.041 1.00 90.56 89 ASN A O 1
ATOM 716 N N . ILE A 1 90 ? -7.343 13.193 10.207 1.00 93.00 90 ILE A N 1
ATOM 717 C CA . ILE A 1 90 ? -6.305 14.123 10.674 1.00 93.00 90 ILE A CA 1
ATOM 718 C C . ILE A 1 90 ? -4.928 13.486 10.498 1.00 93.00 90 ILE A C 1
ATOM 720 O O . ILE A 1 90 ? -4.028 14.117 9.950 1.00 93.00 90 ILE A O 1
ATOM 724 N N . HIS A 1 91 ? -4.766 12.222 10.904 1.00 93.06 91 HIS A N 1
ATOM 725 C CA . HIS A 1 91 ? -3.496 11.517 10.740 1.00 93.06 91 HIS A CA 1
ATOM 726 C C . HIS A 1 91 ? -3.126 11.348 9.260 1.00 93.06 91 HIS A C 1
ATOM 728 O O . HIS A 1 91 ? -2.003 11.662 8.878 1.00 93.06 91 HIS A O 1
ATOM 734 N N . ARG A 1 92 ? -4.077 10.937 8.408 1.00 93.25 92 ARG A N 1
ATOM 735 C CA . ARG A 1 92 ? -3.855 10.754 6.963 1.00 93.25 92 ARG A CA 1
ATOM 736 C C . ARG A 1 92 ? -3.413 12.044 6.269 1.00 93.25 92 ARG A C 1
ATOM 738 O O . ARG A 1 92 ? -2.496 11.998 5.457 1.00 93.25 92 ARG A O 1
ATOM 745 N N . ARG A 1 93 ? -3.997 13.195 6.625 1.00 95.06 93 ARG A N 1
ATOM 746 C CA . ARG A 1 93 ? -3.638 14.508 6.051 1.00 95.06 93 ARG A CA 1
ATOM 747 C C . ARG A 1 93 ? -2.203 14.953 6.354 1.00 95.06 93 ARG A C 1
ATOM 749 O O . ARG A 1 93 ? -1.685 15.796 5.632 1.00 95.06 93 ARG A O 1
ATOM 756 N N . LYS A 1 94 ? -1.546 14.389 7.376 1.00 95.75 94 LYS A N 1
ATOM 757 C CA . LYS A 1 94 ? -0.138 14.696 7.688 1.00 95.75 94 LYS A CA 1
ATOM 758 C C . LYS A 1 94 ? 0.845 14.115 6.667 1.00 95.75 94 LYS A C 1
ATOM 760 O O . LYS A 1 94 ? 1.996 14.540 6.635 1.00 95.75 94 LYS A O 1
ATOM 765 N N . PHE A 1 95 ? 0.420 13.161 5.838 1.00 95.25 95 PHE A N 1
ATOM 766 C CA . PHE A 1 95 ? 1.291 12.497 4.872 1.00 95.25 95 PHE A CA 1
ATOM 767 C C . PHE A 1 95 ? 0.871 12.816 3.444 1.00 95.25 95 PHE A C 1
ATOM 769 O O . PHE A 1 95 ? -0.292 12.714 3.070 1.00 95.25 95 PHE A O 1
ATOM 776 N N . ASN A 1 96 ? 1.859 13.118 2.607 1.00 93.75 96 ASN A N 1
ATOM 777 C CA . ASN A 1 96 ? 1.672 13.332 1.174 1.00 93.75 96 ASN A CA 1
ATOM 778 C C . ASN A 1 96 ? 1.706 12.029 0.352 1.00 93.75 96 ASN A C 1
ATOM 780 O O . ASN A 1 96 ? 1.683 12.068 -0.875 1.00 93.75 96 ASN A O 1
ATOM 784 N N . SER A 1 97 ? 1.807 10.871 1.009 1.00 93.81 97 SER A 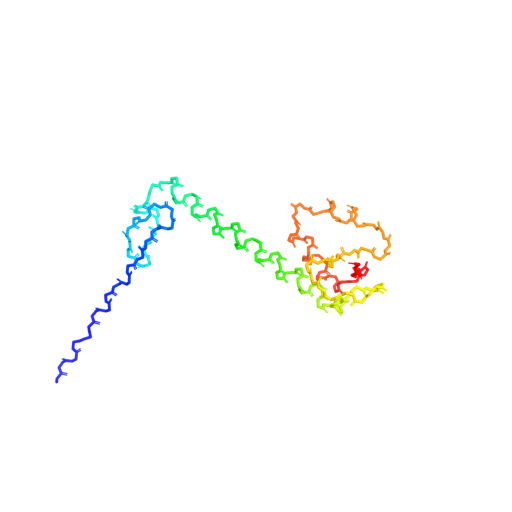N 1
ATOM 785 C CA . SER A 1 97 ? 1.787 9.566 0.349 1.00 93.81 97 SER A CA 1
ATOM 786 C C . SER A 1 97 ? 1.273 8.476 1.285 1.00 93.81 97 SER A C 1
ATOM 788 O O . SER A 1 97 ? 1.556 8.483 2.484 1.00 93.81 97 SER A O 1
ATOM 790 N N . SER A 1 98 ? 0.564 7.496 0.720 1.00 92.50 98 SER A N 1
ATOM 791 C CA . SER A 1 98 ? 0.100 6.318 1.465 1.00 92.50 98 SER A CA 1
ATOM 792 C C . SER A 1 98 ? 1.256 5.486 2.017 1.00 92.50 98 SER A C 1
ATOM 794 O O . SER A 1 98 ? 1.105 4.840 3.044 1.00 92.50 98 SER A O 1
ATOM 796 N N . GLU A 1 99 ? 2.410 5.502 1.346 1.00 94.50 99 GLU A N 1
ATOM 797 C CA . GLU A 1 99 ? 3.590 4.767 1.797 1.00 94.50 99 GLU A CA 1
ATOM 798 C C . GLU A 1 99 ? 4.126 5.320 3.119 1.00 94.50 99 GLU A C 1
ATOM 800 O O . GLU A 1 99 ? 4.274 4.564 4.075 1.00 94.50 99 GLU A O 1
ATOM 805 N N . LYS A 1 100 ? 4.344 6.640 3.197 1.00 95.88 100 LYS A N 1
ATOM 806 C CA . LYS A 1 100 ? 4.781 7.295 4.438 1.00 95.88 100 LYS A CA 1
ATOM 807 C C . LYS A 1 100 ? 3.753 7.143 5.553 1.00 95.88 100 LYS A C 1
ATOM 809 O O . LYS A 1 100 ? 4.130 6.988 6.706 1.00 95.88 100 LYS A O 1
ATOM 814 N N . TYR A 1 101 ? 2.468 7.166 5.200 1.00 96.75 101 TYR A N 1
ATOM 815 C CA . TYR A 1 101 ? 1.393 6.883 6.144 1.00 96.75 101 TYR A CA 1
ATOM 816 C C . TYR A 1 101 ? 1.483 5.458 6.703 1.00 96.75 101 TYR A C 1
ATOM 818 O O . TYR A 1 101 ? 1.414 5.285 7.908 1.00 96.75 101 TYR A O 1
ATOM 826 N N . TYR A 1 102 ? 1.689 4.429 5.880 1.00 97.19 102 TYR A N 1
ATOM 827 C CA . TYR A 1 102 ? 1.858 3.068 6.403 1.00 97.19 102 TYR A CA 1
ATOM 828 C C . TYR A 1 102 ? 3.150 2.898 7.203 1.00 97.19 102 TYR A C 1
ATOM 830 O O . TYR A 1 102 ? 3.130 2.280 8.262 1.00 97.19 102 TYR A O 1
ATOM 838 N N . GLN A 1 103 ? 4.249 3.509 6.762 1.00 96.81 103 GLN A N 1
ATOM 839 C CA . GLN A 1 103 ? 5.495 3.526 7.530 1.00 96.81 103 GLN A CA 1
ATOM 840 C C . GLN A 1 103 ? 5.318 4.185 8.899 1.00 96.81 103 GLN A C 1
ATOM 842 O O . GLN A 1 103 ? 5.866 3.682 9.869 1.00 96.81 103 GLN A O 1
ATOM 847 N N . SER A 1 104 ? 4.538 5.266 9.017 1.00 96.69 104 SER A N 1
ATOM 848 C CA . SER A 1 104 ? 4.309 5.899 10.320 1.00 96.69 104 SER A CA 1
ATOM 849 C C . SER A 1 104 ? 3.522 5.010 11.282 1.00 96.69 104 SER A C 1
ATOM 851 O O . SER A 1 104 ? 3.789 5.043 12.478 1.00 96.69 104 SER A O 1
ATOM 853 N N . ILE A 1 105 ? 2.597 4.191 10.771 1.00 97.12 105 ILE A N 1
ATOM 854 C CA . ILE A 1 105 ? 1.862 3.202 11.573 1.00 97.12 105 ILE A CA 1
ATOM 855 C C . ILE A 1 105 ? 2.813 2.107 12.057 1.00 97.12 105 ILE A C 1
ATOM 857 O O . ILE A 1 105 ? 2.843 1.810 13.247 1.00 97.12 105 ILE A O 1
ATOM 861 N N . ILE A 1 106 ? 3.613 1.546 11.144 1.00 97.25 106 ILE A N 1
ATOM 862 C CA . ILE A 1 106 ? 4.582 0.483 11.446 1.00 97.25 106 ILE A CA 1
ATOM 863 C C . ILE A 1 106 ? 5.625 0.966 12.459 1.00 97.25 106 ILE A C 1
ATOM 865 O O . ILE A 1 106 ? 5.898 0.272 13.431 1.00 97.25 106 ILE A O 1
ATOM 869 N N . ASN A 1 107 ? 6.170 2.169 12.257 1.00 96.44 107 ASN A N 1
ATOM 870 C CA . ASN A 1 107 ? 7.188 2.762 13.127 1.00 96.44 107 ASN A CA 1
ATOM 871 C C . ASN A 1 107 ? 6.652 3.135 14.517 1.00 96.44 107 ASN A C 1
ATOM 873 O O . ASN A 1 107 ? 7.445 3.358 15.424 1.00 96.44 107 ASN A O 1
ATOM 877 N N . ASN A 1 108 ? 5.331 3.238 14.676 1.00 94.88 108 ASN A N 1
ATOM 878 C CA . ASN A 1 108 ? 4.667 3.473 15.957 1.00 94.88 108 ASN A CA 1
ATOM 879 C C . ASN A 1 108 ? 4.061 2.179 16.530 1.00 94.88 108 ASN A C 1
ATOM 881 O O . ASN A 1 108 ? 3.047 2.229 17.225 1.00 94.88 108 ASN A O 1
ATOM 885 N N . ASP A 1 109 ? 4.606 1.020 16.146 1.00 93.81 109 ASP A N 1
ATOM 886 C CA . ASP A 1 109 ? 4.168 -0.316 16.569 1.00 93.81 109 ASP A CA 1
ATOM 887 C C . ASP A 1 109 ? 2.656 -0.554 16.438 1.00 93.81 109 ASP A C 1
ATOM 889 O O . ASP A 1 109 ? 2.036 -1.268 17.220 1.00 93.81 109 ASP A O 1
ATOM 893 N N . CYS A 1 110 ? 2.043 0.056 15.420 1.00 93.62 110 CYS A N 1
ATOM 894 C CA . CYS A 1 110 ? 0.605 -0.001 15.148 1.00 93.62 110 CYS A CA 1
ATOM 895 C C . CYS A 1 110 ? -0.293 0.475 16.310 1.00 93.62 110 CYS A C 1
ATOM 897 O O . CYS A 1 110 ? -1.502 0.229 16.299 1.00 93.62 110 CYS A O 1
ATOM 899 N N . LEU A 1 111 ? 0.255 1.206 17.286 1.00 92.44 111 LEU A N 1
ATOM 900 C CA . LEU A 1 111 ? -0.492 1.681 18.448 1.00 92.44 111 LEU A CA 1
ATOM 901 C C . LEU A 1 111 ? -1.599 2.662 18.042 1.00 92.44 111 LEU A C 1
ATOM 903 O O . LEU A 1 111 ? -1.362 3.637 17.324 1.00 92.44 111 LEU A O 1
ATOM 907 N N . GLY A 1 112 ? -2.814 2.420 18.544 1.00 94.94 112 GLY A N 1
ATOM 908 C CA . GLY A 1 112 ? -3.991 3.258 18.285 1.00 94.94 112 GLY A CA 1
ATOM 909 C C . GLY A 1 112 ? -4.772 2.905 17.013 1.00 94.94 112 GLY A C 1
ATOM 910 O O . GLY A 1 112 ? -5.662 3.667 16.621 1.00 94.94 112 GLY A O 1
ATOM 911 N N . PHE A 1 113 ? -4.466 1.769 16.382 1.00 97.25 113 PHE A N 1
ATOM 912 C CA . PHE A 1 113 ? -5.134 1.280 15.177 1.00 97.25 113 PHE A CA 1
ATOM 913 C C . PHE A 1 113 ? -5.854 -0.046 15.419 1.00 97.25 113 PHE A C 1
ATOM 915 O O . PHE A 1 113 ? -5.509 -0.801 16.322 1.00 97.25 113 PHE A O 1
ATOM 922 N N . GLN A 1 114 ? -6.858 -0.319 14.594 1.00 96.75 114 GLN A N 1
ATOM 923 C CA . GLN A 1 114 ? -7.640 -1.550 14.584 1.00 96.75 114 GLN A CA 1
ATOM 924 C C . GLN A 1 114 ? -7.985 -1.952 13.149 1.00 96.75 114 GLN A C 1
ATOM 926 O O . GLN A 1 114 ? -7.910 -1.137 12.225 1.00 96.75 114 GLN A O 1
ATOM 931 N N . LEU A 1 115 ? -8.381 -3.211 12.980 1.00 97.56 115 LEU A N 1
ATOM 932 C CA . LEU A 1 115 ? -8.908 -3.732 11.726 1.00 97.56 115 LEU A CA 1
ATOM 933 C C . LEU A 1 115 ? -10.438 -3.744 11.775 1.00 97.56 115 LEU A C 1
ATOM 935 O O . LEU A 1 115 ? -11.014 -4.339 12.686 1.00 97.56 115 LEU A O 1
ATOM 939 N N . LEU A 1 116 ? -11.074 -3.096 10.799 1.00 94.81 116 LEU A N 1
ATOM 940 C CA . LEU A 1 116 ? -12.528 -3.054 10.607 1.00 94.81 116 LEU A CA 1
ATOM 941 C C . LEU A 1 116 ? -12.959 -3.776 9.332 1.00 94.81 116 LEU A C 1
ATOM 943 O O . LEU A 1 116 ? -12.154 -3.822 8.374 1.00 94.81 116 LEU A O 1
#